Protein AF-A0A9X1RRT5-F1 (afdb_monomer_lite)

Foldseek 3Di:
DVCCCPQVVLVVPPPPDPCVNVVVVVVSVVLQVLLVPDPPDPDDSNVLVVCLVVDPVSVCVSVVD

Radius of gyration: 12.64 Å; chains: 1; bounding box: 31×21×34 Å

Organism: NCBI:txid2913261

Structure (mmCIF, N/CA/C/O backbone):
data_AF-A0A9X1RRT5-F1
#
_entry.id   AF-A0A9X1RRT5-F1
#
loop_
_atom_site.group_PDB
_atom_site.id
_atom_site.type_symbol
_atom_site.label_atom_id
_atom_site.label_alt_id
_atom_site.label_comp_id
_atom_site.label_asym_id
_atom_site.label_entity_id
_atom_site.label_seq_id
_atom_site.pdbx_PDB_ins_code
_atom_site.Cartn_x
_atom_site.Cartn_y
_atom_site.Cartn_z
_atom_site.occupancy
_atom_site.B_iso_or_equiv
_atom_site.auth_seq_id
_atom_site.auth_comp_id
_atom_site.auth_asym_id
_atom_site.auth_atom_id
_atom_site.pdbx_PDB_model_num
ATOM 1 N N . HIS A 1 1 ? 6.725 12.747 -1.991 1.00 47.88 1 HIS A N 1
ATOM 2 C CA . HIS A 1 1 ? 7.740 11.844 -2.556 1.00 47.88 1 HIS A CA 1
ATOM 3 C C . HIS A 1 1 ? 8.023 10.717 -1.554 1.00 47.88 1 HIS A C 1
ATOM 5 O O . HIS A 1 1 ? 7.465 9.651 -1.742 1.00 47.88 1 HIS A O 1
ATOM 11 N N . TRP A 1 2 ? 8.576 11.006 -0.369 1.00 57.50 2 TRP A N 1
ATOM 12 C CA . TRP A 1 2 ? 8.950 10.035 0.688 1.00 57.50 2 TRP A CA 1
ATOM 13 C C . TRP A 1 2 ? 7.949 8.959 1.145 1.00 57.50 2 TRP A C 1
ATOM 15 O O . TRP A 1 2 ? 8.341 7.903 1.633 1.00 57.50 2 TRP A O 1
ATOM 25 N N . VAL A 1 3 ? 6.643 9.214 1.062 1.00 57.91 3 VAL A N 1
ATOM 26 C CA . VAL A 1 3 ? 5.638 8.231 1.494 1.00 57.91 3 VAL A CA 1
ATOM 27 C C . VAL A 1 3 ? 5.616 7.002 0.580 1.00 57.91 3 VAL A C 1
ATOM 29 O O . VAL A 1 3 ? 5.355 5.902 1.057 1.00 57.91 3 VAL A O 1
ATOM 32 N N . LEU A 1 4 ? 5.891 7.178 -0.714 1.00 58.97 4 LEU A N 1
ATOM 33 C CA . LEU A 1 4 ? 5.965 6.070 -1.668 1.00 58.97 4 LEU A CA 1
ATOM 34 C C . LEU A 1 4 ? 7.213 5.219 -1.407 1.00 58.97 4 LEU A C 1
ATOM 36 O O . LEU A 1 4 ? 7.099 3.998 -1.289 1.00 58.97 4 LEU A O 1
ATOM 40 N N . ASP A 1 5 ? 8.349 5.870 -1.159 1.00 55.25 5 ASP A N 1
ATOM 41 C CA . ASP A 1 5 ? 9.615 5.218 -0.815 1.00 55.25 5 ASP A CA 1
ATOM 42 C C . ASP A 1 5 ? 9.512 4.375 0.463 1.00 55.25 5 ASP A C 1
ATOM 44 O O . ASP A 1 5 ? 9.818 3.184 0.453 1.00 55.25 5 ASP A O 1
ATOM 48 N N . VAL A 1 6 ? 8.992 4.947 1.556 1.00 57.47 6 VAL A N 1
ATOM 49 C CA . VAL A 1 6 ? 9.013 4.298 2.882 1.00 57.47 6 VAL A CA 1
ATOM 50 C C . VAL A 1 6 ? 7.811 3.381 3.123 1.00 57.47 6 VAL A C 1
ATOM 52 O O . VAL A 1 6 ? 7.936 2.343 3.777 1.00 57.47 6 VAL A O 1
ATOM 55 N N . ALA A 1 7 ? 6.621 3.734 2.625 1.00 59.28 7 ALA A N 1
ATOM 56 C CA . ALA A 1 7 ? 5.425 2.928 2.868 1.00 59.28 7 ALA A CA 1
ATOM 57 C C . ALA A 1 7 ? 5.237 1.819 1.829 1.00 59.28 7 ALA A C 1
ATOM 59 O O . ALA A 1 7 ? 4.688 0.778 2.194 1.00 59.28 7 ALA A O 1
ATOM 60 N N . PHE A 1 8 ? 5.683 2.006 0.581 1.00 60.50 8 PHE A N 1
ATOM 61 C CA . PHE A 1 8 ? 5.512 1.041 -0.514 1.00 60.50 8 PHE A CA 1
ATOM 62 C C . PHE A 1 8 ? 6.822 0.406 -1.008 1.00 60.50 8 PHE A C 1
ATOM 64 O O . PHE A 1 8 ? 6.752 -0.483 -1.855 1.00 60.50 8 PHE A O 1
ATOM 71 N N . GLY A 1 9 ? 7.983 0.793 -0.463 1.00 61.88 9 GLY A N 1
ATOM 72 C CA . GLY A 1 9 ? 9.272 0.182 -0.807 1.00 61.88 9 GLY A CA 1
ATOM 73 C C . GLY A 1 9 ? 9.694 0.458 -2.250 1.00 61.88 9 GLY A C 1
ATOM 74 O O . GLY A 1 9 ? 10.268 -0.415 -2.896 1.00 61.88 9 GLY A O 1
ATOM 75 N N . GLU A 1 10 ? 9.353 1.640 -2.769 1.00 60.16 10 GLU A N 1
ATOM 76 C CA . GLU A 1 10 ? 9.606 2.037 -4.160 1.00 60.16 10 GLU A CA 1
ATOM 77 C C . GLU A 1 10 ? 11.091 1.935 -4.536 1.00 60.16 10 GLU A C 1
ATOM 79 O O . GLU A 1 10 ? 11.395 1.327 -5.560 1.00 60.16 10 GLU A O 1
ATOM 84 N N . ASP A 1 11 ? 11.992 2.376 -3.654 1.00 58.81 11 ASP A N 1
ATOM 85 C CA . ASP A 1 11 ? 13.452 2.330 -3.840 1.00 58.81 11 ASP A CA 1
ATOM 86 C C . ASP A 1 11 ? 14.016 0.896 -3.966 1.00 58.81 11 ASP A C 1
ATOM 88 O O . ASP A 1 11 ? 14.957 0.626 -4.710 1.00 58.81 11 ASP A O 1
ATOM 92 N N . GLN A 1 12 ? 13.382 -0.081 -3.304 1.00 59.41 12 GLN A N 1
ATOM 93 C CA . GLN A 1 12 ? 13.785 -1.494 -3.382 1.00 59.41 12 GLN A CA 1
ATOM 94 C C . GLN A 1 12 ? 13.213 -2.213 -4.611 1.00 59.41 12 GLN A C 1
ATOM 96 O O . GLN A 1 12 ? 13.582 -3.356 -4.902 1.00 59.41 12 GLN A O 1
ATOM 101 N N . CYS A 1 13 ? 12.302 -1.575 -5.345 1.00 63.16 13 CYS A N 1
ATOM 102 C CA . CYS A 1 13 ? 11.602 -2.198 -6.451 1.00 63.16 13 CYS A CA 1
ATOM 103 C C . CYS A 1 13 ? 12.468 -2.157 -7.719 1.00 63.16 13 CYS A C 1
ATOM 105 O O . CYS A 1 13 ? 12.385 -1.236 -8.525 1.00 63.16 13 CYS A O 1
ATOM 107 N N . ARG A 1 14 ? 13.298 -3.190 -7.924 1.00 64.19 14 ARG A N 1
ATOM 108 C CA . ARG A 1 14 ? 14.163 -3.357 -9.115 1.00 64.19 14 ARG A CA 1
ATOM 109 C C . ARG A 1 14 ? 13.391 -3.815 -10.356 1.00 64.19 14 ARG A C 1
ATOM 111 O O . ARG A 1 14 ? 13.851 -4.680 -11.100 1.00 64.19 14 ARG A O 1
ATOM 118 N N . VAL A 1 15 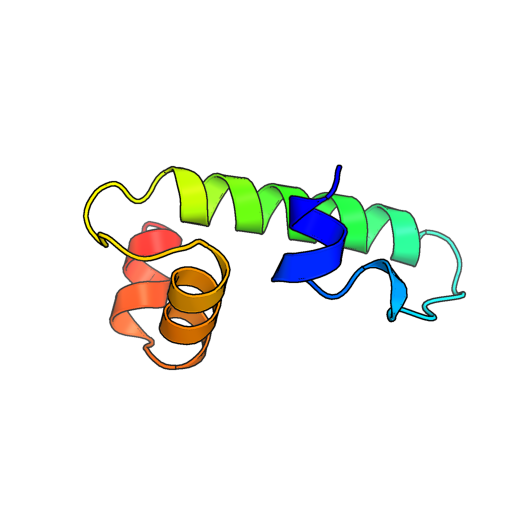? 12.197 -3.278 -10.571 1.00 65.56 15 VAL A N 1
ATOM 119 C CA . VAL A 1 15 ? 11.409 -3.579 -11.763 1.00 65.56 15 VAL A CA 1
ATOM 120 C C . VAL A 1 15 ? 12.062 -2.854 -12.940 1.00 65.56 15 VAL A C 1
ATOM 122 O O . VAL A 1 15 ? 11.983 -1.636 -13.048 1.00 65.56 15 VAL A O 1
ATOM 125 N N . ARG A 1 16 ? 12.760 -3.612 -13.792 1.00 65.19 16 ARG A N 1
ATOM 126 C CA . ARG A 1 16 ? 13.506 -3.111 -14.965 1.00 65.19 16 ARG A CA 1
ATOM 127 C C . ARG A 1 16 ? 12.855 -3.504 -16.294 1.00 65.19 16 ARG A C 1
ATOM 129 O O . ARG A 1 16 ? 13.541 -3.654 -17.297 1.00 65.19 16 ARG A O 1
ATOM 136 N N . VAL A 1 17 ? 11.544 -3.726 -16.280 1.00 64.69 17 VAL A N 1
ATOM 137 C CA . VAL A 1 17 ? 10.771 -4.133 -17.459 1.00 64.69 17 VAL A CA 1
ATOM 138 C C . VAL A 1 17 ? 9.886 -2.966 -17.888 1.00 64.69 17 VAL A C 1
ATOM 140 O O . VAL A 1 17 ? 8.953 -2.619 -17.171 1.00 64.69 17 VAL A O 1
ATOM 143 N N . GLU A 1 18 ? 10.200 -2.370 -19.040 1.00 72.38 18 GLU A N 1
ATOM 144 C CA . GLU A 1 18 ? 9.391 -1.374 -19.767 1.00 72.38 18 GLU A CA 1
ATOM 145 C C . GLU A 1 18 ? 8.578 -0.400 -18.873 1.00 72.38 18 GLU A C 1
ATOM 147 O O . GLU A 1 18 ? 9.108 0.235 -17.960 1.00 72.38 18 GLU A O 1
ATOM 152 N N . ASN A 1 19 ? 7.266 -0.293 -19.125 1.00 73.19 19 ASN A N 1
ATOM 153 C CA . ASN A 1 19 ? 6.314 0.591 -18.451 1.00 73.19 19 ASN A CA 1
ATOM 154 C C . ASN A 1 19 ? 5.957 0.140 -17.029 1.00 73.19 19 ASN A C 1
ATOM 156 O O . ASN A 1 19 ? 5.125 0.769 -16.373 1.00 73.19 19 ASN A O 1
ATOM 160 N N . ALA A 1 20 ? 6.537 -0.952 -16.523 1.00 73.81 20 ALA A N 1
ATOM 161 C CA . ALA A 1 20 ? 6.138 -1.487 -15.232 1.00 73.81 20 ALA A CA 1
ATOM 162 C C . ALA A 1 20 ? 6.463 -0.507 -14.095 1.00 73.81 20 ALA A C 1
ATOM 164 O O . ALA A 1 20 ? 5.640 -0.349 -13.198 1.00 73.81 20 ALA A O 1
ATOM 165 N N . ALA A 1 21 ? 7.570 0.241 -14.164 1.00 77.06 21 ALA A N 1
ATOM 166 C CA . ALA A 1 21 ? 7.862 1.296 -13.188 1.00 77.06 21 ALA A CA 1
ATOM 167 C C . ALA A 1 21 ? 6.740 2.355 -13.122 1.00 77.06 21 ALA A C 1
ATOM 169 O O . ALA A 1 21 ? 6.271 2.702 -12.036 1.00 77.06 21 ALA A O 1
ATOM 170 N N . GLN A 1 22 ? 6.248 2.805 -14.280 1.00 80.00 22 GLN A N 1
ATOM 171 C CA . GLN A 1 22 ? 5.155 3.775 -14.372 1.00 80.00 22 GLN A CA 1
ATOM 172 C C . GLN A 1 22 ? 3.820 3.182 -13.902 1.00 80.00 22 GLN A C 1
ATOM 174 O O . GLN A 1 22 ? 3.104 3.815 -13.124 1.00 80.00 22 GLN A O 1
ATOM 179 N N . ASN A 1 23 ? 3.512 1.944 -14.292 1.00 83.88 23 ASN A N 1
ATOM 180 C CA . ASN A 1 23 ? 2.309 1.237 -13.851 1.00 83.88 23 ASN A CA 1
ATOM 181 C C . ASN A 1 23 ? 2.297 1.062 -12.326 1.00 83.88 23 ASN A C 1
ATOM 183 O O . ASN A 1 23 ? 1.294 1.351 -11.672 1.00 83.88 23 ASN A O 1
ATOM 187 N N . PHE A 1 24 ? 3.426 0.667 -11.733 1.00 81.06 24 PHE A N 1
ATOM 188 C CA . PHE A 1 24 ? 3.565 0.557 -10.283 1.00 81.06 24 PHE A CA 1
ATOM 189 C C . PHE A 1 24 ? 3.446 1.913 -9.587 1.00 81.06 24 PHE A C 1
ATOM 191 O O . PHE A 1 24 ? 2.782 1.995 -8.553 1.00 81.06 24 PHE A O 1
ATOM 198 N N . ALA A 1 25 ? 4.013 2.985 -10.145 1.00 82.94 25 ALA A N 1
ATOM 199 C CA . ALA A 1 25 ? 3.854 4.326 -9.586 1.00 82.94 25 ALA A CA 1
ATOM 200 C C . ALA A 1 25 ? 2.373 4.752 -9.541 1.00 82.94 25 ALA A C 1
ATOM 202 O O . ALA A 1 25 ? 1.901 5.270 -8.522 1.00 82.94 25 ALA A O 1
ATOM 203 N N . ILE A 1 26 ? 1.611 4.472 -10.606 1.00 86.06 26 ILE A N 1
ATOM 204 C CA . ILE A 1 26 ? 0.168 4.744 -10.667 1.00 86.06 26 ILE A CA 1
ATOM 205 C C . ILE A 1 26 ? -0.586 3.888 -9.638 1.00 86.06 26 ILE A C 1
ATOM 207 O O . ILE A 1 26 ? -1.356 4.430 -8.842 1.00 86.06 26 ILE A O 1
ATOM 211 N N . LEU A 1 27 ? -0.316 2.579 -9.571 1.00 86.00 27 LEU A N 1
ATOM 212 C CA . LEU A 1 27 ? -0.933 1.669 -8.594 1.00 86.00 27 LEU A CA 1
ATOM 213 C C . LEU A 1 27 ? -0.682 2.115 -7.149 1.00 86.00 27 LEU A C 1
ATOM 215 O O . LEU A 1 27 ? -1.614 2.201 -6.346 1.00 86.00 27 LEU A O 1
ATOM 219 N N . ARG A 1 28 ? 0.564 2.459 -6.813 1.00 85.81 28 ARG A N 1
ATOM 220 C CA . ARG A 1 28 ? 0.914 2.938 -5.472 1.00 85.81 28 ARG A CA 1
ATOM 221 C C . ARG A 1 28 ? 0.230 4.263 -5.153 1.00 85.81 28 ARG A C 1
ATOM 223 O O . ARG A 1 28 ? -0.220 4.457 -4.023 1.00 85.81 28 ARG A O 1
ATOM 230 N N . ARG A 1 29 ? 0.101 5.168 -6.131 1.00 87.19 29 ARG A N 1
ATOM 231 C CA . ARG A 1 29 ? -0.644 6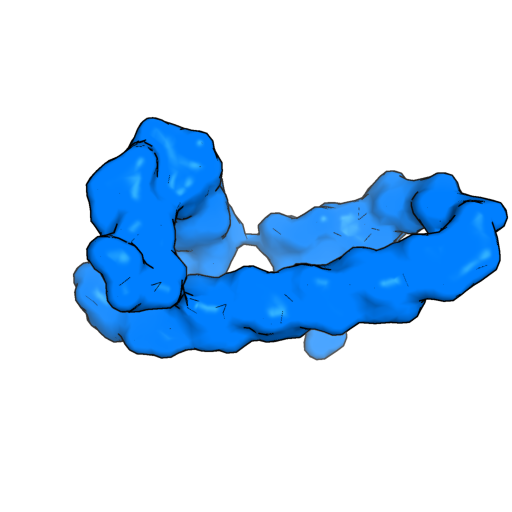.423 -5.959 1.00 87.19 29 ARG A CA 1
ATOM 232 C C . ARG A 1 29 ? -2.126 6.161 -5.685 1.00 87.19 29 ARG A C 1
ATOM 234 O O . ARG A 1 29 ? -2.680 6.785 -4.781 1.00 87.19 29 ARG A O 1
ATOM 241 N N . MET A 1 30 ? -2.749 5.235 -6.414 1.00 88.81 30 MET A N 1
ATOM 24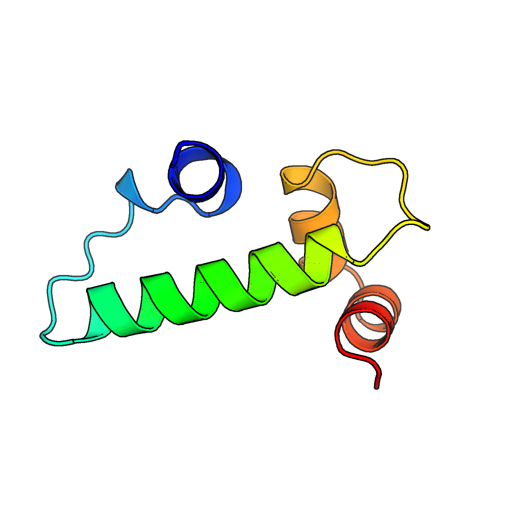2 C CA . MET A 1 30 ? -4.145 4.848 -6.187 1.00 88.81 30 MET A CA 1
ATOM 243 C C . MET A 1 30 ? -4.336 4.263 -4.784 1.00 88.81 30 MET A C 1
ATOM 245 O O . MET A 1 30 ? -5.169 4.759 -4.025 1.00 88.81 30 MET A O 1
ATOM 249 N N . ALA A 1 31 ? -3.499 3.302 -4.384 1.00 87.94 31 ALA A N 1
ATOM 250 C CA . ALA A 1 31 ? -3.538 2.713 -3.046 1.00 87.94 31 ALA A CA 1
ATOM 251 C C . ALA A 1 31 ? -3.320 3.758 -1.935 1.00 87.94 31 ALA A C 1
ATOM 253 O O . ALA A 1 31 ? -4.024 3.759 -0.926 1.00 87.94 31 ALA A O 1
ATOM 254 N N . LEU A 1 32 ? -2.383 4.691 -2.126 1.00 88.56 32 LEU A N 1
ATOM 255 C CA . LEU A 1 32 ? -2.149 5.798 -1.200 1.00 88.56 32 LEU A CA 1
ATOM 256 C C . LEU A 1 32 ? -3.396 6.673 -1.026 1.00 88.56 32 LEU A C 1
ATOM 258 O O . LEU A 1 32 ? -3.736 7.037 0.099 1.00 88.56 32 LEU A O 1
ATOM 262 N N . ASN A 1 33 ? -4.062 7.020 -2.126 1.00 89.50 33 ASN A N 1
ATOM 263 C CA . ASN A 1 33 ? -5.257 7.858 -2.094 1.00 89.50 33 ASN A CA 1
ATOM 264 C C . ASN A 1 33 ? -6.419 7.155 -1.376 1.00 89.50 33 ASN A C 1
ATOM 266 O O . ASN A 1 33 ? -7.097 7.788 -0.567 1.00 89.50 33 ASN A O 1
ATOM 270 N N . LEU A 1 34 ? -6.604 5.851 -1.602 1.00 88.50 34 LEU A N 1
ATOM 271 C CA . LEU A 1 34 ? -7.608 5.044 -0.900 1.00 88.50 34 LEU A CA 1
ATOM 272 C C . LEU A 1 34 ? -7.335 4.986 0.611 1.00 88.50 34 LEU A C 1
ATOM 274 O O . LEU A 1 34 ? -8.205 5.293 1.421 1.00 88.50 34 LEU A O 1
ATOM 278 N N . LEU A 1 35 ? -6.094 4.700 1.010 1.00 87.88 35 LEU A N 1
ATOM 279 C CA . LEU A 1 35 ? -5.714 4.635 2.426 1.00 87.88 35 LEU A CA 1
ATOM 280 C C . LEU A 1 35 ? -5.769 5.998 3.137 1.00 87.88 35 LEU A C 1
ATOM 282 O O . LEU A 1 35 ? -5.957 6.048 4.356 1.00 87.88 35 LEU A O 1
ATOM 286 N N . LYS A 1 36 ? -5.583 7.104 2.404 1.00 86.00 36 LYS A N 1
ATOM 287 C CA . LYS A 1 36 ? -5.746 8.469 2.930 1.00 86.00 36 LYS A CA 1
ATOM 288 C C . LYS A 1 36 ? -7.209 8.868 3.109 1.00 86.00 36 LYS A C 1
ATOM 290 O O . LYS A 1 36 ? -7.492 9.643 4.016 1.00 86.00 36 LYS A O 1
ATOM 295 N N . ARG A 1 37 ? -8.114 8.354 2.270 1.00 87.50 37 ARG A N 1
ATOM 296 C CA . ARG A 1 37 ? -9.562 8.586 2.399 1.00 87.50 37 ARG A CA 1
ATOM 297 C C . ARG A 1 37 ? -10.149 7.961 3.662 1.00 87.50 37 ARG A C 1
ATOM 299 O O . ARG A 1 37 ? -11.145 8.465 4.167 1.00 87.50 37 ARG A O 1
ATOM 306 N N . ASP A 1 38 ? -9.525 6.917 4.203 1.00 83.31 38 ASP A N 1
ATOM 307 C CA . ASP A 1 38 ? -9.938 6.356 5.488 1.00 83.31 38 ASP A CA 1
ATOM 308 C C . ASP A 1 38 ? -9.656 7.324 6.639 1.00 83.31 38 ASP A C 1
ATOM 310 O O . ASP A 1 38 ? -8.513 7.536 7.050 1.00 83.31 38 ASP A O 1
ATOM 314 N N . THR A 1 39 ? -10.713 7.890 7.202 1.00 80.12 39 THR A N 1
ATOM 315 C CA . THR A 1 39 ? -10.653 8.706 8.420 1.00 80.12 39 THR A CA 1
ATOM 316 C C . THR A 1 39 ? -10.930 7.881 9.676 1.00 80.12 39 THR A C 1
ATOM 318 O O . THR A 1 39 ? -10.705 8.360 10.786 1.00 80.12 39 THR A O 1
ATOM 321 N N . THR A 1 40 ? -11.374 6.627 9.523 1.00 80.94 40 THR A N 1
ATOM 322 C CA . THR A 1 40 ? -11.839 5.803 10.646 1.00 80.94 40 THR A CA 1
ATOM 323 C C . THR A 1 40 ? -10.699 5.142 11.416 1.00 80.94 40 THR A C 1
ATOM 325 O O . THR A 1 40 ? -10.773 5.004 12.636 1.00 80.94 40 THR A O 1
ATOM 328 N N . THR A 1 41 ? -9.603 4.780 10.743 1.00 81.25 41 THR A N 1
ATOM 329 C CA . THR A 1 41 ? -8.454 4.146 11.402 1.00 81.25 41 THR A CA 1
ATOM 330 C C . THR A 1 41 ? -7.417 5.187 11.820 1.00 81.25 41 THR A C 1
ATOM 332 O O . THR A 1 41 ? -6.685 5.730 10.990 1.00 81.25 41 THR A O 1
ATOM 335 N N . LYS A 1 42 ? -7.263 5.428 13.126 1.00 78.94 42 LYS A N 1
ATOM 336 C CA . LYS A 1 42 ? -6.182 6.266 13.683 1.00 78.94 42 LYS A CA 1
ATOM 337 C C . LYS A 1 42 ? -4.846 5.508 13.716 1.00 78.94 42 LYS A C 1
ATOM 339 O O . LYS A 1 42 ? -4.334 5.167 14.773 1.00 78.94 42 LYS A O 1
ATOM 344 N N . ALA A 1 43 ? -4.294 5.208 12.544 1.00 84.06 43 ALA A N 1
ATOM 345 C CA . ALA A 1 43 ? -2.981 4.585 12.396 1.00 84.06 43 ALA A CA 1
ATOM 346 C C . ALA A 1 43 ? -2.181 5.251 11.272 1.00 84.06 43 ALA A C 1
ATOM 348 O O . ALA A 1 43 ? -2.764 5.789 10.329 1.00 84.06 43 ALA A O 1
ATOM 349 N N . GLY A 1 44 ? -0.850 5.179 11.346 1.00 84.19 44 GLY A N 1
ATOM 350 C CA . GLY A 1 44 ? 0.024 5.619 10.259 1.00 84.19 44 GLY A CA 1
ATOM 351 C C . GLY A 1 44 ? -0.199 4.806 8.979 1.00 84.19 44 GLY A C 1
ATOM 352 O O . GLY A 1 44 ? -0.634 3.654 9.024 1.00 84.19 44 GLY A O 1
ATOM 353 N N . LEU A 1 45 ? 0.134 5.388 7.825 1.00 84.56 45 LEU A N 1
ATOM 354 C CA . LEU A 1 45 ? -0.142 4.794 6.513 1.00 84.56 45 LEU A CA 1
ATOM 355 C C . LEU A 1 45 ? 0.434 3.375 6.347 1.00 84.56 45 LEU A C 1
ATOM 357 O O . LEU A 1 45 ? -0.234 2.507 5.791 1.00 84.56 45 LEU A O 1
ATOM 361 N N . LYS A 1 46 ? 1.638 3.118 6.877 1.00 83.75 46 LYS A N 1
ATOM 362 C CA . LYS A 1 46 ? 2.264 1.785 6.876 1.00 83.75 46 LYS A CA 1
ATOM 363 C C . LYS A 1 46 ? 1.385 0.747 7.584 1.00 83.75 46 LYS A C 1
ATOM 365 O O . LYS A 1 46 ? 1.151 -0.328 7.040 1.00 83.75 46 LYS A O 1
ATOM 370 N N . ASN A 1 47 ? 0.848 1.093 8.755 1.00 87.38 47 ASN A N 1
ATOM 371 C CA . ASN A 1 47 ? -0.018 0.205 9.532 1.00 87.38 47 ASN A CA 1
ATOM 372 C C . ASN A 1 47 ? -1.391 0.034 8.880 1.00 87.38 47 ASN A C 1
ATOM 374 O O . ASN A 1 47 ? -1.921 -1.071 8.886 1.00 87.38 47 ASN A O 1
ATOM 378 N N . ARG A 1 48 ? -1.949 1.085 8.260 1.00 88.12 48 ARG A N 1
ATOM 379 C CA . ARG A 1 48 ? -3.187 0.958 7.472 1.00 88.12 48 ARG A CA 1
ATOM 380 C C . ARG A 1 48 ? -2.997 0.021 6.280 1.00 88.12 48 ARG A C 1
ATOM 382 O O . ARG A 1 48 ? -3.833 -0.845 6.054 1.00 88.12 48 ARG A O 1
ATOM 389 N N . ARG A 1 49 ? -1.872 0.132 5.564 1.00 88.56 49 ARG A N 1
ATOM 390 C CA . ARG A 1 49 ? -1.525 -0.787 4.470 1.00 88.56 49 ARG A CA 1
ATOM 391 C C . ARG A 1 49 ? -1.390 -2.226 4.968 1.00 88.56 49 ARG A C 1
ATOM 393 O O . ARG A 1 49 ? -1.925 -3.130 4.338 1.00 88.56 49 ARG A O 1
ATOM 400 N N . LEU A 1 50 ? -0.711 -2.439 6.097 1.00 88.19 50 LEU A N 1
ATOM 401 C CA . LEU A 1 50 ? -0.573 -3.771 6.691 1.00 88.19 50 LEU A CA 1
ATOM 402 C C . LEU A 1 50 ? -1.934 -4.347 7.103 1.00 88.19 50 LEU A C 1
ATOM 404 O O . LEU A 1 50 ? -2.233 -5.493 6.789 1.00 88.19 50 LEU A O 1
ATOM 408 N N . LYS A 1 51 ? -2.793 -3.534 7.724 1.00 88.50 51 LYS A N 1
ATOM 409 C CA . LYS A 1 51 ? -4.160 -3.920 8.086 1.00 88.50 51 LYS A CA 1
ATOM 410 C C . LYS A 1 51 ? -4.992 -4.302 6.859 1.00 88.50 51 LYS A C 1
ATOM 412 O O .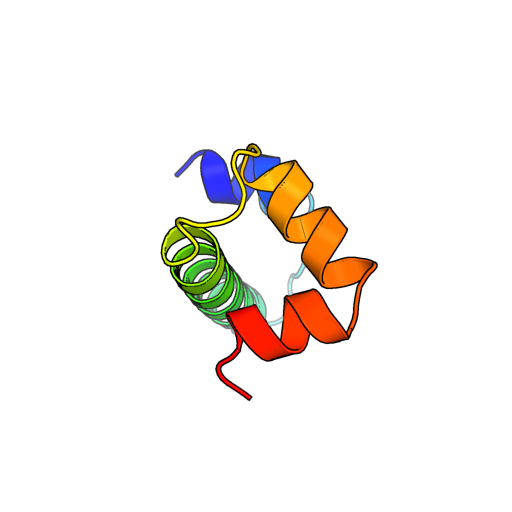 LYS A 1 51 ? -5.672 -5.315 6.899 1.00 88.50 51 LYS A O 1
ATOM 417 N N . ALA A 1 52 ? -4.897 -3.546 5.764 1.00 89.06 52 ALA A N 1
ATOM 418 C CA . ALA A 1 52 ? -5.557 -3.883 4.497 1.00 89.06 52 ALA A CA 1
ATOM 419 C C . ALA A 1 52 ? -4.997 -5.160 3.858 1.00 89.06 52 ALA A C 1
ATOM 421 O O . ALA A 1 52 ? -5.709 -5.854 3.144 1.00 89.06 52 ALA A O 1
ATOM 422 N N . SER A 1 53 ? -3.735 -5.498 4.125 1.00 87.94 53 SER A N 1
ATOM 423 C CA . SER A 1 53 ? -3.159 -6.771 3.690 1.00 87.94 53 SER A CA 1
ATOM 424 C C . SER A 1 53 ? -3.657 -7.955 4.523 1.00 87.94 53 SER A C 1
ATOM 426 O O . SER A 1 53 ? -3.772 -9.051 3.983 1.00 87.94 53 SER A O 1
ATOM 428 N N . ALA A 1 54 ? -3.910 -7.741 5.817 1.00 90.44 54 ALA A N 1
ATOM 429 C CA . ALA A 1 54 ? -4.205 -8.790 6.793 1.00 90.44 54 ALA A CA 1
ATOM 430 C C . ALA A 1 54 ? -5.703 -8.984 7.094 1.00 90.44 54 ALA A C 1
ATOM 432 O O . ALA A 1 54 ? -6.064 -9.958 7.743 1.00 90.44 54 ALA A O 1
ATOM 433 N N . SER A 1 55 ? -6.571 -8.058 6.679 1.00 91.88 55 SER A N 1
ATOM 434 C CA . SER A 1 55 ? -8.002 -8.086 6.987 1.00 91.88 55 SER A CA 1
ATOM 435 C C . SER A 1 55 ? -8.833 -7.808 5.739 1.00 91.88 55 SER A C 1
ATOM 437 O O . SER A 1 55 ? -8.875 -6.676 5.253 1.00 91.88 55 SER A O 1
ATOM 439 N N . ASP A 1 56 ? -9.529 -8.843 5.269 1.00 90.94 56 ASP A N 1
ATOM 440 C CA . ASP A 1 56 ? -10.501 -8.770 4.172 1.00 90.94 56 ASP A CA 1
ATOM 441 C C . ASP A 1 56 ? -11.598 -7.720 4.397 1.00 90.94 56 ASP A C 1
ATOM 443 O O . ASP A 1 56 ? -11.701 -6.824 3.559 1.00 90.94 56 ASP A O 1
ATOM 447 N N . PRO A 1 57 ? -12.306 -7.680 5.546 1.00 90.94 57 PRO A N 1
ATOM 448 C CA . PRO A 1 57 ? -13.375 -6.696 5.741 1.00 90.94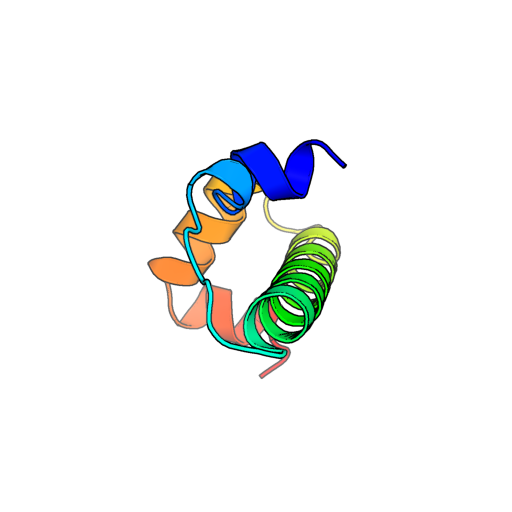 57 PRO A CA 1
ATOM 449 C C . PRO A 1 57 ? -12.858 -5.253 5.769 1.00 90.94 57 PRO A C 1
ATOM 451 O O . PRO A 1 57 ? -13.545 -4.313 5.372 1.00 90.94 57 PRO A O 1
ATOM 454 N N . TYR A 1 58 ? -11.619 -5.037 6.225 1.00 89.12 58 TYR A N 1
ATOM 455 C CA . TYR A 1 58 ? -11.010 -3.712 6.144 1.00 89.12 58 TYR A CA 1
ATOM 456 C C . TYR A 1 58 ? -10.618 -3.357 4.705 1.00 89.12 58 TYR A C 1
ATOM 458 O O . TYR A 1 58 ? -10.751 -2.204 4.305 1.00 89.12 58 TYR A O 1
ATOM 466 N N . ARG A 1 59 ? -10.152 -4.327 3.916 1.00 90.31 59 ARG A N 1
ATOM 467 C CA . ARG A 1 59 ? -9.812 -4.138 2.504 1.00 90.31 59 ARG A CA 1
ATOM 468 C C . ARG A 1 59 ? -11.044 -3.816 1.660 1.00 90.31 59 ARG A C 1
ATOM 470 O O . ARG A 1 59 ? -10.985 -2.852 0.903 1.00 90.31 59 ARG A O 1
ATOM 477 N N . GLU A 1 60 ? -12.145 -4.536 1.845 1.00 91.12 60 GLU A N 1
ATOM 478 C CA . GLU A 1 60 ? -13.430 -4.276 1.175 1.00 91.12 60 GLU A CA 1
ATOM 479 C C . GLU A 1 60 ? -13.928 -2.860 1.479 1.00 91.12 60 GLU A C 1
ATOM 481 O O . GLU A 1 60 ? -14.137 -2.062 0.565 1.00 91.12 60 GLU A O 1
ATOM 486 N N . LYS A 1 61 ? -13.926 -2.470 2.761 1.00 90.12 61 LYS A N 1
ATOM 487 C CA . LYS A 1 61 ? -14.284 -1.111 3.192 1.00 90.12 61 LYS A CA 1
ATOM 488 C C . LYS A 1 61 ? -13.465 -0.017 2.500 1.00 90.12 61 LYS A C 1
ATOM 490 O O . LYS A 1 61 ? -14.004 1.024 2.135 1.00 90.12 61 LYS A O 1
ATOM 495 N N . ILE A 1 62 ? -12.151 -0.208 2.372 1.00 89.25 62 ILE A N 1
ATOM 496 C CA . ILE A 1 62 ? -11.255 0.779 1.748 1.00 89.25 62 ILE A CA 1
ATOM 497 C C . ILE A 1 62 ? -11.461 0.838 0.229 1.00 89.25 62 ILE A C 1
ATOM 499 O O . ILE A 1 62 ? -11.266 1.896 -0.369 1.00 89.25 62 ILE A O 1
ATOM 503 N N . LEU A 1 63 ? -11.851 -0.280 -0.385 1.00 88.00 63 LEU A N 1
ATOM 504 C CA . LEU A 1 63 ? -12.186 -0.374 -1.805 1.00 88.00 63 LEU A CA 1
ATOM 505 C C . LE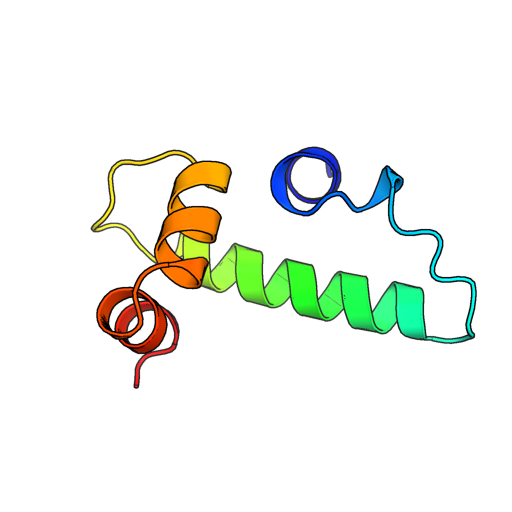U A 1 63 ? -13.609 0.119 -2.116 1.00 88.00 63 LEU A C 1
ATOM 507 O O . LEU A 1 63 ? -13.886 0.428 -3.272 1.00 88.00 63 LEU A O 1
ATOM 511 N N . GLY A 1 64 ? -14.465 0.262 -1.100 1.00 85.75 64 GLY A N 1
ATOM 512 C CA . GLY A 1 64 ? -15.865 0.661 -1.257 1.00 85.75 64 GLY A CA 1
ATOM 513 C C . GLY A 1 64 ? -16.754 -0.466 -1.786 1.00 85.75 64 GLY A C 1
ATOM 514 O O . GLY A 1 64 ? -17.726 -0.174 -2.481 1.00 85.75 64 GLY A O 1
ATOM 515 N N . LEU A 1 65 ? -16.377 -1.715 -1.500 1.00 80.56 65 LEU A N 1
ATOM 516 C CA . LEU A 1 65 ? -17.115 -2.934 -1.833 1.00 80.56 65 LEU A CA 1
ATOM 517 C C . LEU A 1 65 ? -17.964 -3.401 -0.647 1.00 80.56 65 LEU A C 1
ATOM 519 O O . LEU A 1 65 ? -17.546 -3.138 0.507 1.00 80.56 65 LEU A O 1
#

Secondary structure (DSSP, 8-state):
-HHHHHHH-GGG----STTHHHHHHHHHHHHHHHHHH--S--S-HHHHHHHHHH-HHHHHHHHT-

Sequence (65 aa):
HWVLDVAFGEDQCRVRVENAAQNFAILRRMALNLLKRDTTTKAGLKNRRLKASASDPYREKILGL

InterPro domains:
  IPR051698 Transposase 11-like [PTHR30298] (1-63)

pLDDT: mean 78.76, std 12.15, range [47.88, 91.88]